Protein AF-A0AAW1HRL9-F1 (afdb_monomer)

Structure (mmCIF, N/CA/C/O backbone):
data_AF-A0AAW1HRL9-F1
#
_entry.id   AF-A0AAW1HRL9-F1
#
loop_
_atom_site.group_PDB
_atom_site.id
_atom_site.type_symbol
_atom_site.label_atom_id
_atom_site.label_alt_id
_atom_site.label_comp_id
_atom_site.label_asym_id
_atom_site.label_entity_id
_atom_site.label_seq_id
_atom_site.pdbx_PDB_ins_code
_atom_site.Cartn_x
_atom_site.Cartn_y
_atom_site.Cartn_z
_atom_site.occupancy
_atom_site.B_iso_or_equiv
_atom_site.auth_seq_id
_atom_site.auth_comp_id
_atom_site.auth_asym_id
_atom_site.auth_atom_id
_atom_site.pdbx_PDB_model_num
ATOM 1 N N . MET A 1 1 ? -11.658 -56.918 50.548 1.00 48.06 1 MET A N 1
ATOM 2 C CA . MET A 1 1 ? -10.353 -56.281 50.842 1.00 48.06 1 MET A CA 1
ATOM 3 C C . MET A 1 1 ? -10.083 -55.219 49.785 1.00 48.06 1 MET A C 1
ATOM 5 O O . MET A 1 1 ? -10.514 -55.426 48.662 1.00 48.06 1 MET A O 1
ATOM 9 N N . ALA A 1 2 ? -9.364 -54.157 50.168 1.00 50.66 2 ALA A N 1
ATOM 10 C CA . ALA A 1 2 ? -8.891 -53.009 49.372 1.00 50.66 2 ALA A CA 1
ATOM 11 C C . ALA A 1 2 ? -9.871 -51.820 49.235 1.00 50.66 2 ALA A C 1
ATOM 13 O O . ALA A 1 2 ? -10.808 -51.866 48.452 1.00 50.66 2 ALA A O 1
ATOM 14 N N . VAL A 1 3 ? -9.907 -50.938 50.244 1.00 52.97 3 VAL A N 1
ATOM 15 C CA . VAL A 1 3 ? -9.230 -49.620 50.426 1.00 52.97 3 VAL A CA 1
ATOM 16 C C . VAL A 1 3 ? -9.884 -48.479 49.627 1.00 52.97 3 VAL A C 1
ATOM 18 O O . VAL A 1 3 ? -9.836 -48.436 48.404 1.00 52.97 3 VAL A O 1
ATOM 21 N N . LYS A 1 4 ? -10.489 -47.560 50.391 1.00 54.50 4 LYS A N 1
ATOM 22 C CA . LYS A 1 4 ? -11.048 -46.262 49.999 1.00 54.50 4 LYS A CA 1
ATOM 23 C C . LYS A 1 4 ? -9.959 -45.327 49.462 1.00 54.50 4 LYS A C 1
ATOM 25 O O . LYS A 1 4 ? -8.865 -45.298 50.017 1.00 54.50 4 LYS A O 1
ATOM 30 N N . ALA A 1 5 ? -10.303 -44.508 48.475 1.00 63.78 5 ALA A N 1
ATOM 31 C CA . ALA A 1 5 ? -9.564 -43.297 48.140 1.00 63.78 5 ALA A CA 1
ATOM 32 C C . ALA A 1 5 ? -10.495 -42.099 48.368 1.00 63.78 5 ALA A C 1
ATOM 34 O O . ALA A 1 5 ? -11.304 -41.759 47.508 1.00 63.78 5 ALA A O 1
ATOM 35 N N . ASP A 1 6 ? -10.401 -41.524 49.563 1.00 65.25 6 ASP A N 1
ATOM 36 C CA . ASP A 1 6 ? -10.816 -40.152 49.842 1.00 65.25 6 ASP A CA 1
ATOM 37 C C . ASP A 1 6 ? -9.623 -39.209 49.546 1.00 65.25 6 ASP A C 1
ATOM 39 O O . ASP A 1 6 ? -8.479 -39.660 49.478 1.00 65.25 6 ASP A O 1
ATOM 43 N N . ASP A 1 7 ? -9.916 -37.908 49.423 1.00 54.00 7 ASP A N 1
ATOM 44 C CA . ASP A 1 7 ? -9.005 -36.754 49.586 1.00 54.00 7 ASP A CA 1
ATOM 45 C C . ASP A 1 7 ? -8.353 -36.104 48.341 1.00 54.00 7 ASP A C 1
ATOM 47 O O . ASP A 1 7 ? -7.191 -36.342 48.016 1.00 54.00 7 ASP A O 1
ATOM 51 N N . ARG A 1 8 ? -9.046 -35.107 47.754 1.00 61.75 8 ARG A N 1
ATOM 52 C CA . ARG A 1 8 ? -8.762 -33.648 47.926 1.00 61.75 8 ARG A CA 1
ATOM 53 C C . ARG A 1 8 ? -9.345 -32.798 46.781 1.00 61.75 8 ARG A C 1
ATOM 55 O O . ARG A 1 8 ? -8.868 -32.895 45.652 1.00 61.75 8 ARG A O 1
ATOM 62 N N . PRO A 1 9 ? -10.281 -31.870 47.046 1.00 61.81 9 PRO A N 1
ATOM 63 C CA . PRO A 1 9 ? -10.510 -30.751 46.141 1.00 61.81 9 PRO A CA 1
ATOM 64 C C . PRO A 1 9 ? -9.377 -29.724 46.297 1.00 61.81 9 PRO A C 1
ATOM 66 O O . PRO A 1 9 ? -9.110 -29.236 47.396 1.00 61.81 9 PRO A O 1
ATOM 69 N N . CYS A 1 10 ? -8.715 -29.377 45.192 1.00 55.53 10 CYS A N 1
ATOM 70 C CA . CYS A 1 10 ? -7.813 -28.230 45.112 1.00 55.53 10 CYS A CA 1
ATOM 71 C C . CYS A 1 10 ? -8.613 -26.938 45.336 1.00 55.53 10 CYS A C 1
ATOM 73 O O . CYS A 1 10 ? -9.125 -26.334 44.395 1.00 55.53 10 CYS A O 1
ATOM 75 N N . ALA A 1 11 ? -8.741 -26.526 46.595 1.00 53.50 11 ALA A N 1
ATOM 76 C CA . ALA A 1 11 ? -9.229 -25.208 46.958 1.00 53.50 11 ALA A CA 1
ATOM 77 C C . ALA A 1 11 ? -8.178 -24.165 46.547 1.00 53.50 11 ALA A C 1
ATOM 79 O O . ALA A 1 11 ? -7.191 -23.941 47.245 1.00 53.50 11 ALA A O 1
ATOM 80 N N . LEU A 1 12 ? -8.381 -23.538 45.388 1.00 59.59 12 LEU A N 1
ATOM 81 C CA . LEU A 1 12 ? -7.708 -22.291 45.044 1.00 59.59 12 LEU A CA 1
ATOM 82 C C . LEU A 1 12 ? -8.307 -21.191 45.923 1.00 59.59 12 LEU A C 1
ATOM 84 O O . LEU A 1 12 ? -9.432 -20.743 45.710 1.00 59.59 12 LEU A O 1
ATOM 88 N N . LEU A 1 13 ? -7.559 -20.811 46.956 1.00 61.84 13 LEU A N 1
ATOM 89 C CA . LEU A 1 13 ? -7.887 -19.686 47.822 1.00 61.84 13 LEU A CA 1
ATOM 90 C C . LEU A 1 13 ? -7.896 -18.373 47.016 1.00 61.84 13 LEU A C 1
ATOM 92 O O . LEU A 1 13 ? -7.068 -18.200 46.117 1.00 61.84 13 LEU A O 1
ATOM 96 N N . PRO A 1 14 ? -8.785 -17.418 47.346 1.00 56.41 14 PRO A N 1
ATOM 97 C CA . PRO A 1 14 ? -8.740 -16.085 46.767 1.00 56.41 14 PRO A CA 1
ATOM 98 C C . PRO A 1 14 ? -7.493 -15.344 47.262 1.00 56.41 14 PRO A C 1
ATOM 100 O O . PRO A 1 14 ? -7.270 -15.206 48.465 1.00 56.41 14 PRO A O 1
ATOM 103 N N . ILE A 1 15 ? -6.688 -14.834 46.327 1.00 55.38 15 ILE A N 1
ATOM 104 C CA . ILE A 1 15 ? -5.628 -13.868 46.622 1.00 55.38 15 ILE A CA 1
ATOM 105 C C . ILE A 1 15 ? -6.319 -12.560 47.010 1.00 55.38 15 ILE A C 1
ATOM 107 O O . ILE A 1 15 ? -6.741 -11.777 46.162 1.00 55.38 15 ILE A O 1
ATOM 111 N N . ILE A 1 16 ? -6.467 -12.343 48.313 1.00 52.94 16 ILE A N 1
ATOM 112 C CA . ILE A 1 16 ? -6.836 -11.050 48.878 1.00 52.94 16 ILE A CA 1
ATOM 113 C C . ILE A 1 16 ? -5.552 -10.213 48.871 1.00 52.94 16 ILE A C 1
ATOM 115 O O . ILE A 1 16 ? -4.742 -10.306 49.792 1.00 52.94 16 ILE A O 1
ATOM 119 N N . SER A 1 17 ? -5.317 -9.423 47.818 1.00 51.41 17 SER A N 1
ATOM 120 C CA . SER A 1 17 ? -4.247 -8.418 47.841 1.00 51.41 17 SER A CA 1
ATOM 121 C C . SER A 1 17 ? -4.701 -7.229 48.689 1.00 51.41 17 SER A C 1
ATOM 123 O O . SER A 1 17 ? -5.369 -6.304 48.226 1.00 51.41 17 SER A O 1
ATOM 125 N N . SER A 1 18 ? -4.363 -7.339 49.966 1.00 51.75 18 SER A N 1
ATOM 126 C CA . SER A 1 18 ? -4.345 -6.306 50.993 1.00 51.75 18 SER A CA 1
ATOM 127 C C . SER A 1 18 ? -3.581 -5.045 50.551 1.00 51.75 18 SER A C 1
ATOM 129 O O . SER A 1 18 ? -2.503 -5.156 49.977 1.00 51.75 18 SER A O 1
ATOM 131 N N . LEU A 1 19 ? -4.134 -3.886 50.928 1.00 54.50 19 LEU A N 1
ATOM 132 C CA . LEU A 1 19 ? -3.487 -2.607 51.254 1.00 54.50 19 LEU A CA 1
ATOM 133 C C . LEU A 1 19 ? -2.352 -2.097 50.343 1.00 54.5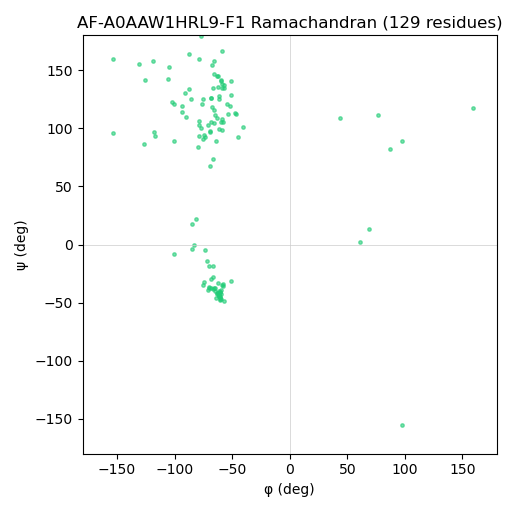0 19 LEU A C 1
ATOM 135 O O . LEU A 1 19 ? -1.195 -2.474 50.489 1.00 54.50 19 LEU A O 1
ATOM 139 N N . ALA A 1 20 ? -2.667 -1.048 49.586 1.00 50.22 20 ALA A N 1
ATOM 140 C CA . ALA A 1 20 ? -1.760 0.084 49.415 1.00 50.22 20 ALA A CA 1
ATOM 141 C C . ALA A 1 20 ? -2.541 1.359 49.761 1.00 50.22 20 ALA A C 1
ATOM 143 O O . ALA A 1 20 ? -3.197 1.969 48.919 1.00 50.22 20 ALA A O 1
ATOM 144 N N . SER A 1 21 ? -2.542 1.693 51.052 1.00 52.03 21 SER A N 1
ATOM 145 C CA . SER A 1 21 ? -2.874 3.032 51.527 1.00 52.03 21 SER A CA 1
ATOM 146 C C . SER A 1 21 ? -1.633 3.895 51.334 1.00 52.03 21 SER A C 1
ATOM 148 O O . SER A 1 21 ? -0.847 4.054 52.265 1.00 52.03 21 SER A O 1
ATOM 150 N N . ASP A 1 22 ? -1.443 4.425 50.130 1.00 48.88 22 ASP A N 1
ATOM 151 C CA . ASP A 1 22 ? -0.453 5.476 49.926 1.00 48.88 22 ASP A CA 1
ATOM 152 C C . ASP A 1 22 ? -1.031 6.791 50.446 1.00 48.88 22 ASP A C 1
ATOM 154 O O . ASP A 1 22 ? -1.867 7.456 49.831 1.00 48.88 22 ASP A O 1
ATOM 158 N N . VAL A 1 23 ? -0.576 7.120 51.652 1.00 57.19 23 VAL A N 1
ATOM 159 C CA . VAL A 1 23 ? -0.592 8.455 52.235 1.00 57.19 23 VAL A CA 1
ATOM 160 C C . VAL A 1 23 ? 0.185 9.374 51.294 1.00 57.19 23 VAL A C 1
ATOM 162 O O . VAL A 1 23 ? 1.411 9.341 51.258 1.00 57.19 23 VAL A O 1
ATOM 165 N N . ILE A 1 24 ? -0.520 10.214 50.540 1.00 55.09 24 ILE A N 1
ATOM 166 C CA . ILE A 1 24 ? 0.083 11.382 49.897 1.00 55.09 24 ILE A CA 1
ATOM 167 C C . ILE A 1 24 ? -0.279 12.585 50.763 1.00 55.09 24 ILE A C 1
ATOM 169 O O . ILE A 1 24 ? -1.314 13.219 50.575 1.00 55.09 24 ILE A O 1
ATOM 173 N N . SER A 1 25 ? 0.584 12.857 51.741 1.00 54.41 25 SER A N 1
ATOM 174 C CA . SER A 1 25 ? 0.695 14.169 52.371 1.00 54.41 25 SER A CA 1
ATOM 175 C C . SER A 1 25 ? 1.792 14.922 51.630 1.00 54.41 25 SER A C 1
ATOM 177 O O . SER A 1 25 ? 2.952 14.525 51.678 1.00 54.41 25 SER A O 1
ATOM 179 N N . SER A 1 26 ? 1.428 15.997 50.941 1.00 57.28 26 SER A N 1
ATOM 180 C CA . SER A 1 26 ? 2.362 17.067 50.601 1.00 57.28 26 SER A CA 1
ATOM 181 C C . SER A 1 26 ? 1.557 18.347 50.449 1.00 57.28 26 SER A C 1
ATOM 183 O O . SER A 1 26 ? 0.976 18.616 49.397 1.00 57.28 26 SER A O 1
ATOM 185 N N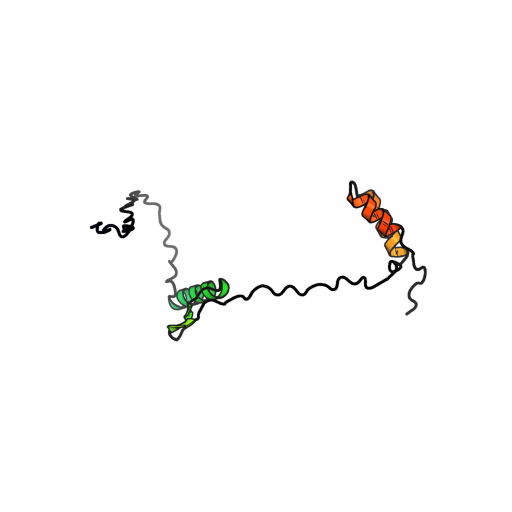 . ASP A 1 27 ? 1.523 19.105 51.539 1.00 57.00 27 ASP A N 1
ATOM 186 C CA . ASP A 1 27 ? 1.074 20.486 51.578 1.00 57.00 27 ASP A CA 1
ATOM 187 C C . ASP A 1 27 ? 1.995 21.312 50.673 1.00 57.00 27 ASP A C 1
ATOM 189 O O . ASP A 1 27 ? 3.121 21.653 51.029 1.00 57.00 27 ASP A O 1
ATOM 193 N N . ASN A 1 28 ? 1.531 21.581 49.457 1.00 54.84 28 ASN A N 1
ATOM 194 C CA . ASN A 1 28 ? 2.049 22.653 48.625 1.00 54.84 28 ASN A CA 1
ATOM 195 C C . ASN A 1 28 ? 0.894 23.624 48.403 1.00 54.84 28 ASN A C 1
ATOM 197 O O . ASN A 1 28 ? 0.057 23.422 47.521 1.00 54.84 28 ASN A O 1
ATOM 201 N N . GLU A 1 29 ? 0.856 24.677 49.219 1.00 56.53 29 GLU A N 1
ATOM 202 C CA . GLU A 1 29 ? 0.055 25.881 48.993 1.00 56.53 29 GLU A CA 1
ATOM 203 C C . GLU A 1 29 ? 0.637 26.655 47.799 1.00 56.53 29 GLU A C 1
ATOM 205 O O . GLU A 1 29 ? 1.239 27.718 47.920 1.00 56.53 29 GLU A O 1
ATOM 210 N N . GLY A 1 30 ? 0.516 26.064 46.612 1.00 48.44 30 GLY A N 1
ATOM 211 C CA . GLY A 1 30 ? 0.662 26.771 45.353 1.00 48.44 30 GLY A CA 1
ATOM 212 C C . GLY A 1 30 ? -0.685 27.375 44.995 1.00 48.44 30 GLY A C 1
ATOM 213 O O . GLY A 1 30 ? -1.677 26.657 44.939 1.00 48.44 30 GLY A O 1
ATOM 214 N N . ASP A 1 31 ? -0.703 28.681 44.769 1.00 53.38 31 ASP A N 1
ATOM 215 C CA . ASP A 1 31 ? -1.838 29.499 44.348 1.00 53.38 31 ASP A CA 1
ATOM 216 C C . ASP A 1 31 ? -2.628 28.822 43.201 1.00 53.38 31 ASP A C 1
ATOM 218 O O . ASP A 1 31 ? -2.292 28.926 42.015 1.00 53.38 31 ASP A O 1
ATOM 222 N N . ILE A 1 32 ? -3.666 28.046 43.547 1.00 59.12 32 ILE A N 1
ATOM 223 C CA . ILE A 1 32 ? -4.548 27.407 42.570 1.00 59.12 32 ILE A CA 1
ATOM 224 C C . ILE A 1 32 ? -5.425 28.524 42.028 1.00 59.12 32 ILE A C 1
ATOM 226 O O . ILE A 1 32 ? -6.477 28.841 42.588 1.00 59.12 32 ILE A O 1
ATOM 230 N N . GLN A 1 33 ? -5.010 29.106 40.902 1.00 59.22 33 GLN A N 1
ATOM 231 C CA . GLN A 1 33 ? -5.934 29.830 40.042 1.00 59.22 33 GLN A CA 1
ATOM 232 C C . GLN A 1 33 ? -7.155 28.930 39.871 1.00 59.22 33 GLN A C 1
ATOM 234 O O . GLN A 1 33 ? -7.042 27.831 39.321 1.00 59.22 33 GLN A O 1
ATOM 239 N N . GLN A 1 34 ? -8.300 29.359 40.405 1.00 54.12 34 GLN A N 1
ATOM 240 C CA . GLN A 1 34 ? -9.570 28.651 40.309 1.00 54.12 34 GLN A CA 1
ATOM 241 C C . GLN A 1 34 ? -10.010 28.650 38.842 1.00 54.12 34 GLN A C 1
ATOM 243 O O . GLN A 1 34 ? -10.909 29.378 38.420 1.00 54.12 34 GLN A O 1
ATOM 248 N N . GLY A 1 35 ? -9.341 27.841 38.023 1.00 60.25 35 GLY A N 1
ATOM 249 C CA . GLY A 1 35 ? -9.783 27.499 36.694 1.00 60.25 35 GLY A CA 1
ATOM 250 C C . GLY A 1 35 ? -11.143 26.865 36.884 1.00 60.25 35 GLY A C 1
ATOM 251 O O . GLY A 1 35 ? -11.228 25.773 37.442 1.00 60.25 35 GLY A O 1
ATOM 252 N N . LYS A 1 36 ? -12.199 27.593 36.494 1.00 60.78 36 LYS A N 1
ATOM 253 C CA . LYS A 1 36 ? -13.600 27.166 36.575 1.00 60.78 36 LYS A CA 1
ATOM 254 C C . LYS A 1 36 ? -13.678 25.704 36.166 1.00 60.78 36 LYS A C 1
ATOM 256 O O . LYS A 1 36 ? -13.602 25.381 34.978 1.00 60.78 36 LYS A O 1
ATOM 261 N N . THR A 1 37 ? -13.780 24.817 37.150 1.00 61.00 37 THR A N 1
ATOM 262 C CA . THR A 1 37 ? -13.854 23.387 36.907 1.00 61.00 37 THR A CA 1
ATOM 263 C C . THR A 1 37 ? -15.177 23.206 36.192 1.00 61.00 37 THR A C 1
ATOM 265 O O . THR A 1 37 ? -16.235 23.389 36.791 1.00 61.00 37 THR A O 1
ATOM 268 N N . ARG A 1 38 ? -15.144 22.990 34.870 1.00 63.50 38 ARG A N 1
ATOM 269 C CA . ARG A 1 38 ? -16.368 22.788 34.090 1.00 63.50 38 ARG A CA 1
ATOM 270 C C . ARG A 1 38 ? -17.129 21.660 34.776 1.00 63.50 38 ARG A C 1
ATOM 272 O O . ARG A 1 38 ? -16.645 20.527 34.766 1.00 63.50 38 ARG A O 1
ATOM 279 N N . LEU A 1 39 ? -18.279 21.980 35.377 1.00 65.69 39 LEU A N 1
ATOM 280 C CA . LEU A 1 39 ? -19.222 20.992 35.894 1.00 65.69 39 LEU A CA 1
ATOM 281 C C . LEU A 1 39 ? -19.390 19.947 34.792 1.00 65.69 39 LEU A C 1
ATOM 283 O O . LEU A 1 39 ? -19.834 20.262 33.683 1.00 65.69 39 LEU A O 1
ATOM 287 N N . LYS A 1 40 ? -18.906 18.727 35.045 1.00 68.25 40 LYS A N 1
ATOM 288 C CA . LYS A 1 40 ? -18.976 17.652 34.060 1.00 68.25 40 LYS A CA 1
ATOM 289 C C . LYS A 1 40 ? -20.451 17.382 33.831 1.00 68.25 40 LYS A C 1
ATOM 291 O O . LYS A 1 40 ? -21.119 16.833 34.697 1.00 68.25 40 LYS A O 1
ATOM 296 N N . ASN A 1 41 ? -20.944 17.771 32.661 1.00 86.81 41 ASN A N 1
ATOM 297 C CA . ASN A 1 41 ? -22.275 17.395 32.226 1.00 86.81 41 ASN A CA 1
ATOM 298 C C . ASN A 1 41 ? -22.327 15.859 32.169 1.00 86.81 41 ASN A C 1
ATOM 300 O O . ASN A 1 41 ? -21.729 15.232 31.287 1.00 86.81 41 ASN A O 1
ATOM 304 N N . GLU A 1 42 ? -22.998 15.266 33.153 1.00 88.50 42 GLU A N 1
ATOM 305 C CA . GLU A 1 42 ? -23.045 13.824 33.383 1.00 88.50 42 GLU A CA 1
ATOM 306 C C . GLU A 1 42 ? -23.591 13.080 32.158 1.00 88.50 42 GLU A C 1
ATOM 308 O O . GLU A 1 42 ? -23.086 12.021 31.774 1.00 88.50 42 GLU A O 1
ATOM 313 N N . HIS A 1 43 ? -24.558 13.691 31.469 1.00 90.75 43 HIS A N 1
ATOM 314 C CA . HIS A 1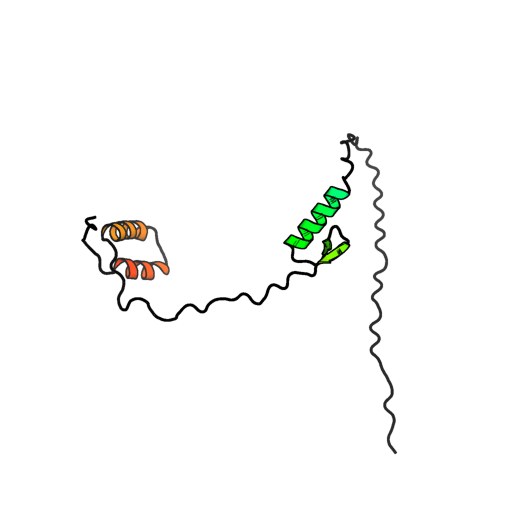 43 ? -25.133 13.167 30.237 1.00 90.75 43 HIS A CA 1
ATOM 315 C C . HIS A 1 43 ? -24.076 13.021 29.131 1.00 90.75 43 HIS A C 1
ATOM 317 O O . HIS A 1 43 ? -23.958 11.967 28.497 1.00 90.75 43 HIS A O 1
ATOM 323 N N . ASN A 1 44 ? -23.248 14.051 28.935 1.00 92.25 44 ASN A N 1
ATOM 324 C CA . ASN A 1 44 ? -22.180 14.027 27.933 1.00 92.25 44 ASN A CA 1
ATOM 325 C C . ASN A 1 44 ? -21.107 12.992 28.272 1.00 92.25 44 ASN A C 1
ATOM 327 O O . ASN A 1 44 ? -20.606 12.304 27.380 1.00 92.25 44 ASN A O 1
ATOM 331 N N . TRP A 1 45 ? -20.782 12.839 29.556 1.00 90.06 45 TRP A N 1
ATOM 332 C CA . TRP A 1 45 ? -19.825 11.834 30.005 1.00 90.06 45 TRP A CA 1
ATOM 333 C C . TRP A 1 45 ? -20.328 10.406 29.739 1.00 90.06 45 TRP A C 1
ATOM 335 O O . TRP A 1 45 ? -19.606 9.606 29.137 1.00 90.06 45 TRP A O 1
ATOM 345 N N . LYS A 1 46 ? -21.594 10.112 30.068 1.00 93.00 46 LYS A N 1
ATOM 346 C CA . LYS A 1 46 ? -22.244 8.822 29.770 1.00 93.00 46 LYS A CA 1
ATOM 347 C C . LYS A 1 46 ? -22.276 8.538 28.260 1.00 93.00 46 LYS A C 1
ATOM 349 O O . LYS A 1 46 ? -21.940 7.437 27.820 1.00 93.00 46 LYS A O 1
ATOM 354 N N . ASN A 1 47 ? -22.593 9.538 27.433 1.00 94.50 47 ASN A N 1
ATOM 355 C CA . ASN A 1 47 ? -22.548 9.422 25.968 1.00 94.50 47 ASN A CA 1
ATOM 356 C C . ASN A 1 47 ? -21.143 9.096 25.445 1.00 94.50 47 ASN A C 1
ATOM 358 O O . ASN A 1 47 ? -20.984 8.212 24.596 1.00 94.50 47 ASN A O 1
ATOM 362 N N . ALA A 1 48 ? -20.124 9.781 25.966 1.00 95.38 48 ALA A N 1
ATOM 363 C CA . ALA A 1 48 ? -18.738 9.552 25.588 1.00 95.38 48 ALA A CA 1
ATOM 364 C C . ALA A 1 48 ? -18.276 8.136 25.961 1.00 95.38 48 ALA A C 1
ATOM 366 O O . ALA A 1 48 ? -17.654 7.468 25.134 1.00 95.38 48 ALA A O 1
ATOM 367 N N . GLN A 1 49 ? -18.627 7.641 27.154 1.00 94.56 49 GLN A N 1
ATOM 368 C CA . GLN A 1 49 ? -18.329 6.263 27.553 1.00 94.56 49 GLN A CA 1
ATOM 369 C C . GLN A 1 49 ? -18.974 5.234 26.615 1.00 94.56 49 GLN A C 1
ATOM 371 O O . GLN A 1 49 ? -18.280 4.342 26.124 1.00 94.56 49 GLN A O 1
ATOM 376 N N . ARG A 1 50 ? -20.260 5.394 26.272 1.00 95.69 50 ARG A N 1
ATOM 377 C CA . ARG A 1 50 ? -20.942 4.501 25.316 1.00 95.69 50 ARG A CA 1
ATOM 378 C C . ARG A 1 50 ? -20.297 4.520 23.936 1.00 95.69 50 ARG A C 1
ATOM 380 O O . ARG A 1 50 ? -20.147 3.477 23.304 1.00 95.69 50 ARG A O 1
ATOM 387 N N . LYS A 1 51 ? -19.898 5.700 23.450 1.00 96.62 51 LYS A N 1
ATOM 388 C CA . LYS A 1 51 ? -19.183 5.830 22.172 1.00 96.62 51 LYS A CA 1
ATOM 389 C C . LYS A 1 51 ? -17.845 5.088 22.210 1.00 96.62 51 LYS A C 1
ATOM 391 O O . LYS A 1 51 ? -17.554 4.350 21.275 1.00 96.62 51 LYS A O 1
ATOM 396 N N . ARG A 1 52 ? -17.074 5.228 23.295 1.00 96.50 52 ARG A N 1
ATOM 397 C CA . ARG A 1 52 ? -15.805 4.504 23.484 1.00 96.50 52 ARG A CA 1
ATOM 398 C C . ARG A 1 52 ? -16.011 2.990 23.487 1.00 96.50 52 ARG A C 1
ATOM 400 O O . ARG A 1 52 ? -15.308 2.299 22.760 1.00 96.50 52 ARG A O 1
ATOM 407 N N . ALA A 1 53 ? -16.993 2.486 24.234 1.00 94.50 53 ALA A N 1
ATOM 408 C CA . ALA A 1 53 ? -17.287 1.053 24.285 1.00 94.50 53 ALA A CA 1
ATOM 409 C C . ALA A 1 53 ? -17.686 0.494 22.908 1.00 94.50 53 ALA A C 1
ATOM 411 O O . ALA A 1 53 ? -17.150 -0.525 22.482 1.00 94.50 53 ALA A O 1
ATOM 412 N N . ARG A 1 54 ? -18.539 1.217 22.170 1.00 93.81 54 ARG A N 1
ATOM 413 C CA . ARG A 1 54 ? -18.975 0.846 20.816 1.00 93.81 54 ARG A CA 1
ATOM 414 C C . ARG A 1 54 ? -17.826 0.782 19.812 1.00 93.81 54 ARG A C 1
ATOM 416 O O . ARG A 1 54 ? -17.772 -0.150 19.017 1.00 93.81 54 ARG A O 1
ATOM 423 N N . LEU A 1 55 ? -16.930 1.771 19.833 1.00 94.19 55 LEU A N 1
ATOM 424 C CA . LEU A 1 55 ? -15.758 1.806 18.950 1.00 94.19 55 LEU A CA 1
ATOM 425 C C . LEU A 1 55 ? -14.755 0.704 19.300 1.00 94.19 55 LEU A C 1
ATOM 427 O O . LEU A 1 55 ? -14.202 0.084 18.403 1.00 94.19 55 LEU A O 1
ATOM 431 N N . ALA A 1 56 ? -14.583 0.416 20.592 1.00 93.00 56 ALA A N 1
ATOM 432 C CA . ALA A 1 56 ? -13.765 -0.696 21.065 1.00 93.00 56 ALA A CA 1
ATOM 433 C C . ALA A 1 56 ? -14.416 -2.077 20.841 1.00 93.00 56 ALA A C 1
ATOM 435 O O . ALA A 1 56 ? -13.813 -3.089 21.182 1.00 93.00 56 ALA A O 1
ATOM 436 N N . GLY A 1 57 ? -15.656 -2.130 20.339 1.00 92.62 57 GLY A N 1
ATOM 437 C CA . GLY A 1 57 ? -16.405 -3.373 20.144 1.00 92.62 57 GLY A CA 1
ATOM 438 C C . GLY A 1 57 ? -16.836 -4.074 21.437 1.00 92.62 57 GLY A C 1
ATOM 439 O O . GLY A 1 57 ? -17.258 -5.224 21.369 1.00 92.62 57 GLY A O 1
ATOM 440 N N . LYS A 1 58 ? -16.750 -3.411 22.599 1.00 93.81 58 LYS A N 1
ATOM 441 C CA . LYS A 1 58 ? -17.140 -3.955 23.911 1.00 93.81 58 LYS A CA 1
ATOM 442 C C . LYS A 1 58 ? -18.655 -3.898 24.104 1.00 93.81 58 LYS A C 1
ATOM 444 O O . LYS A 1 58 ? -19.332 -3.085 23.474 1.00 93.81 58 LYS A O 1
ATOM 449 N N . SER A 1 59 ? -19.178 -4.713 25.017 1.00 95.62 59 SER A N 1
ATOM 450 C CA . SER A 1 59 ? -20.573 -4.608 25.447 1.00 95.62 59 SER A CA 1
ATOM 451 C C . SER A 1 59 ? -20.829 -3.292 26.188 1.00 95.62 59 SER A C 1
ATOM 453 O O . SER A 1 59 ? -19.951 -2.785 26.891 1.00 95.62 59 SER A O 1
ATOM 4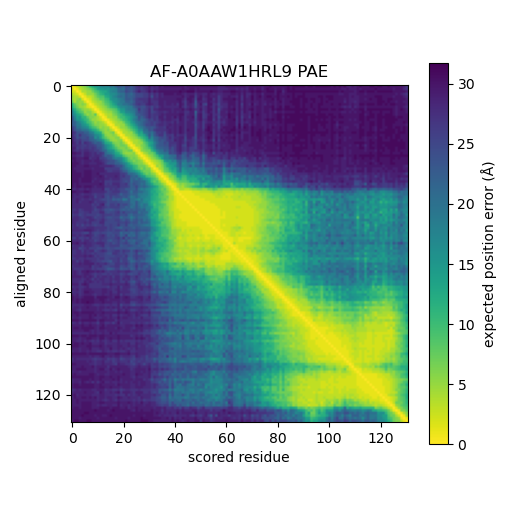55 N N . TYR A 1 60 ? -22.027 -2.726 26.044 1.00 96.19 60 TYR A N 1
ATOM 456 C CA . TYR A 1 60 ? -22.415 -1.483 26.720 1.00 96.19 60 TYR A CA 1
ATOM 457 C C . TYR A 1 60 ? -23.926 -1.392 26.938 1.00 96.19 60 TYR A C 1
ATOM 459 O O . TYR A 1 60 ? -24.697 -2.038 26.239 1.00 96.19 60 TYR A O 1
ATOM 467 N N . THR A 1 61 ? -24.367 -0.552 27.875 1.00 95.88 61 THR A N 1
ATOM 468 C CA . THR A 1 61 ? -25.791 -0.254 28.084 1.00 95.88 61 THR A CA 1
ATOM 469 C C . THR A 1 61 ? -26.244 0.898 27.187 1.00 95.88 61 THR A C 1
ATOM 471 O O . THR A 1 61 ? -25.564 1.919 27.055 1.00 95.88 61 THR A O 1
ATOM 474 N N 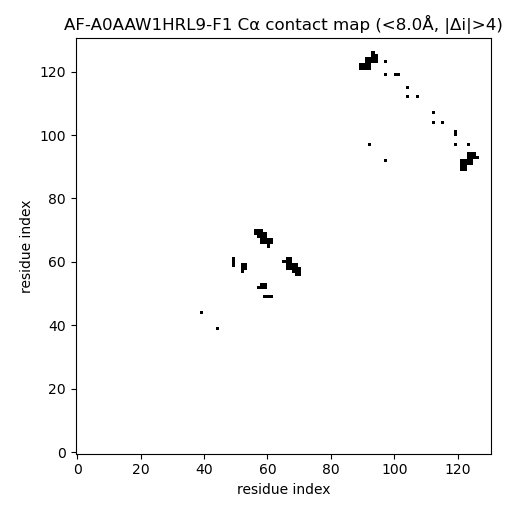. ASN A 1 62 ? -27.387 0.747 26.521 1.00 93.81 62 ASN A N 1
ATOM 475 C CA . ASN A 1 62 ? -27.971 1.807 25.699 1.00 93.81 62 ASN A CA 1
ATOM 476 C C . ASN A 1 62 ? -28.668 2.878 26.569 1.00 93.81 62 ASN A C 1
ATOM 478 O O . ASN A 1 62 ? -28.675 2.798 27.793 1.00 93.81 62 ASN A O 1
ATOM 482 N N . THR A 1 63 ? -29.244 3.916 25.958 1.00 92.44 63 THR A N 1
ATOM 483 C CA . THR A 1 63 ? -30.095 4.915 26.639 1.00 92.44 63 THR A CA 1
ATOM 484 C C . THR A 1 63 ? -31.298 4.294 27.323 1.00 92.44 63 THR A C 1
ATOM 486 O O . THR A 1 63 ? -31.672 4.755 28.388 1.00 92.44 63 THR A O 1
ATOM 489 N N . SER A 1 64 ? -31.848 3.228 26.750 1.00 92.75 64 SER A N 1
ATOM 490 C CA . SER A 1 64 ? -32.938 2.439 27.331 1.00 92.75 64 SER A CA 1
ATOM 491 C C . SER A 1 64 ? -32.454 1.355 28.305 1.00 92.75 64 SER A C 1
ATOM 493 O O . SER A 1 64 ? -33.157 0.369 28.485 1.00 92.75 64 SER A O 1
ATOM 495 N N . GLU A 1 65 ? -31.219 1.454 28.810 1.00 91.88 65 GLU A N 1
ATOM 496 C CA . GLU A 1 65 ? -30.583 0.515 29.759 1.00 91.88 65 GLU A CA 1
ATOM 497 C C . GLU A 1 65 ? -30.423 -0.939 29.275 1.00 91.88 65 GLU A C 1
ATOM 499 O O . GLU A 1 65 ? -29.844 -1.775 29.961 1.00 91.88 65 GLU A O 1
ATOM 504 N N . LYS A 1 66 ? -30.828 -1.242 28.040 1.00 96.44 66 LYS A N 1
ATOM 505 C CA . LYS A 1 66 ? -30.600 -2.544 27.404 1.00 96.44 66 LYS A CA 1
ATOM 506 C C . LYS A 1 66 ? -29.110 -2.770 27.154 1.00 96.44 66 LYS A C 1
ATOM 508 O O . LYS A 1 66 ? -28.431 -1.886 26.623 1.00 96.44 66 LYS A O 1
ATOM 513 N N . ILE A 1 67 ? -28.621 -3.962 27.482 1.00 96.12 67 ILE A N 1
ATOM 514 C CA . ILE A 1 67 ? -27.243 -4.376 27.210 1.00 96.12 67 ILE A CA 1
ATOM 515 C C . ILE A 1 67 ? -27.118 -4.708 25.721 1.00 96.12 67 ILE A C 1
ATOM 517 O O . ILE A 1 67 ? -27.821 -5.567 25.198 1.00 96.12 67 ILE A O 1
ATOM 521 N N . VAL A 1 68 ? -26.221 -4.010 25.034 1.00 95.50 68 VAL A N 1
ATOM 522 C CA . VAL A 1 68 ? -25.773 -4.329 23.681 1.00 95.50 68 VAL A CA 1
ATOM 523 C C . VAL A 1 68 ? -24.522 -5.183 23.819 1.00 95.50 68 VAL A C 1
ATOM 525 O O . VAL A 1 68 ? -23.535 -4.744 24.413 1.00 95.50 68 VAL A O 1
ATOM 528 N N . GLU A 1 69 ? -24.567 -6.408 23.306 1.00 95.81 69 GLU A N 1
ATOM 529 C CA . GLU A 1 69 ? -23.428 -7.325 23.333 1.00 95.81 69 GLU A CA 1
ATOM 530 C C . GLU A 1 69 ? -22.259 -6.822 22.472 1.00 95.81 69 GLU A C 1
ATOM 532 O O . GLU A 1 69 ? -22.418 -6.012 21.554 1.00 95.81 69 GLU A O 1
ATOM 537 N N . ALA A 1 70 ? -21.060 -7.320 22.776 1.00 92.75 70 ALA A N 1
ATOM 538 C CA . ALA A 1 70 ? -19.866 -7.053 21.986 1.00 92.75 70 ALA A CA 1
ATOM 539 C C . ALA A 1 70 ? -20.047 -7.532 20.535 1.00 92.75 70 ALA A C 1
ATOM 541 O O . ALA A 1 70 ? -20.617 -8.597 20.280 1.00 92.75 70 ALA A O 1
ATOM 542 N N . LYS A 1 71 ? -19.528 -6.766 19.567 1.00 87.19 71 LYS A N 1
ATOM 543 C CA . LYS A 1 71 ? -19.570 -7.180 18.159 1.00 87.19 71 LYS A CA 1
ATOM 544 C C . LYS A 1 71 ? -18.700 -8.421 17.980 1.00 87.19 71 LYS A C 1
ATOM 546 O O . LYS A 1 71 ? -17.483 -8.346 18.115 1.00 87.19 71 LYS A O 1
ATOM 551 N N . LYS A 1 72 ? -19.313 -9.544 17.609 1.00 84.50 72 LYS A N 1
ATOM 552 C CA . LYS A 1 72 ? -18.585 -10.734 17.164 1.00 84.50 72 LYS A CA 1
ATOM 553 C C . LYS A 1 72 ? -18.049 -10.455 15.760 1.00 84.50 72 LYS A C 1
ATOM 555 O O . LYS A 1 72 ? -18.759 -10.629 14.774 1.00 84.50 72 LYS A O 1
ATOM 560 N N . THR A 1 73 ? -16.819 -9.955 15.660 1.00 80.06 73 THR A N 1
ATOM 561 C CA . THR A 1 73 ? -16.105 -9.937 14.381 1.00 80.06 73 THR A CA 1
ATOM 562 C C . THR A 1 73 ? -15.869 -11.388 13.982 1.00 80.06 73 THR A C 1
ATOM 564 O O . THR A 1 73 ? -15.132 -12.102 14.661 1.00 80.06 73 THR A O 1
ATOM 567 N N . GLY A 1 74 ? -16.543 -11.850 12.928 1.00 81.69 74 GLY A N 1
ATOM 568 C CA . GLY A 1 74 ? -16.271 -13.166 12.358 1.00 81.69 74 GLY A CA 1
ATOM 569 C C . GLY A 1 74 ? -14.815 -13.275 11.900 1.00 81.69 74 GLY A C 1
ATOM 570 O O . GLY A 1 74 ? -14.109 -12.268 11.785 1.00 81.69 74 GLY A O 1
ATOM 571 N N . LYS A 1 75 ? -14.363 -14.503 11.623 1.00 83.75 75 LYS A N 1
ATOM 572 C CA . LYS A 1 75 ? -13.051 -14.729 11.006 1.00 83.75 75 LYS A CA 1
ATOM 573 C C . LYS A 1 75 ? -12.939 -13.833 9.761 1.00 83.75 75 LYS A C 1
ATOM 575 O O . LYS A 1 75 ? -13.862 -13.870 8.944 1.00 83.75 75 LYS A O 1
ATOM 580 N N . PRO A 1 76 ? -11.865 -13.037 9.606 1.00 80.62 76 PRO A N 1
ATOM 581 C CA . PRO A 1 76 ? -11.684 -12.234 8.405 1.00 80.62 76 PRO A CA 1
ATOM 582 C C . PRO A 1 76 ? -11.750 -13.155 7.184 1.00 80.62 76 PRO A C 1
ATOM 584 O O . PRO A 1 76 ? -11.012 -14.139 7.087 1.00 80.62 76 PRO A O 1
ATOM 587 N N . CYS A 1 77 ? -12.697 -12.877 6.291 1.00 83.81 77 CYS A N 1
ATOM 588 C CA . CYS A 1 77 ? -12.802 -13.582 5.026 1.00 83.81 77 CYS A CA 1
ATOM 589 C C . CYS A 1 77 ? -11.750 -12.987 4.093 1.00 83.81 77 CYS A C 1
ATOM 591 O O . CYS A 1 77 ? -11.925 -11.884 3.582 1.00 83.81 77 CYS A O 1
ATOM 593 N N . PHE A 1 78 ? -10.643 -13.700 3.907 1.00 82.50 78 PHE A N 1
ATOM 594 C CA . PHE A 1 78 ? -9.696 -13.392 2.846 1.00 82.50 78 PHE A CA 1
ATOM 595 C C . PHE A 1 78 ? -10.124 -14.186 1.610 1.00 82.50 78 PHE A C 1
ATOM 597 O O . PHE A 1 78 ? -10.033 -15.420 1.638 1.00 82.50 78 PHE A O 1
ATOM 604 N N . PRO A 1 79 ? -10.636 -13.537 0.548 1.00 84.75 79 PRO A N 1
ATOM 605 C CA . PRO A 1 79 ? -10.902 -14.245 -0.692 1.00 84.75 79 PRO A CA 1
ATOM 606 C C . PRO A 1 79 ? -9.590 -14.857 -1.189 1.00 84.75 79 PRO A C 1
ATOM 608 O O . PRO A 1 79 ? -8.539 -14.213 -1.166 1.00 84.75 79 PRO A O 1
ATOM 611 N N . LYS A 1 80 ? -9.636 -16.121 -1.615 1.00 87.88 80 LYS A N 1
ATOM 612 C CA . LYS A 1 80 ? -8.481 -16.747 -2.258 1.00 87.88 80 LYS A CA 1
ATOM 613 C C . LYS A 1 80 ? -8.273 -16.045 -3.596 1.00 87.88 80 LYS A C 1
ATOM 615 O O . LYS A 1 80 ? -9.169 -16.076 -4.438 1.00 87.88 80 LYS A O 1
ATOM 620 N N . LEU A 1 81 ? -7.118 -15.412 -3.779 1.00 85.56 81 LEU A N 1
ATOM 621 C CA . LEU A 1 81 ? -6.740 -14.885 -5.085 1.00 85.56 81 LEU A CA 1
ATOM 622 C C . LEU A 1 81 ? -6.618 -16.065 -6.066 1.00 85.56 81 LEU A C 1
ATOM 624 O O . LEU A 1 81 ? -6.067 -17.106 -5.689 1.00 85.56 81 LEU A O 1
ATOM 628 N N . PRO A 1 82 ? -7.148 -15.951 -7.296 1.00 87.75 82 PRO A N 1
ATOM 629 C CA . PRO A 1 82 ? -6.965 -16.989 -8.298 1.00 87.75 82 PRO A CA 1
ATOM 630 C C . PRO A 1 82 ? -5.469 -17.134 -8.595 1.00 87.75 82 PRO A C 1
ATOM 632 O O . PRO A 1 82 ? -4.796 -16.158 -8.907 1.00 87.75 82 PRO A O 1
ATOM 635 N N . ASN A 1 83 ? -4.946 -18.360 -8.524 1.00 87.69 83 ASN A N 1
ATOM 636 C CA . ASN A 1 83 ? -3.542 -18.656 -8.844 1.00 87.69 83 ASN A CA 1
ATOM 637 C C . ASN A 1 83 ? -3.302 -18.790 -10.363 1.00 87.69 83 ASN A C 1
ATOM 639 O O . ASN A 1 83 ? -2.390 -19.477 -10.814 1.00 87.69 83 ASN A O 1
ATOM 643 N N . VAL A 1 84 ? -4.183 -18.207 -11.172 1.00 91.38 84 VAL A N 1
ATOM 644 C CA . VAL A 1 84 ? -4.116 -18.307 -12.627 1.00 91.38 84 VAL A CA 1
ATOM 645 C C . VAL A 1 84 ? -3.491 -17.020 -13.138 1.00 91.38 84 VAL A C 1
ATOM 647 O O . VAL A 1 84 ? -4.008 -15.932 -12.885 1.00 91.38 84 VAL A O 1
ATOM 650 N N . LYS A 1 85 ? -2.366 -17.143 -13.846 1.00 84.94 85 LYS A N 1
ATOM 651 C CA . LYS A 1 85 ? -1.775 -16.013 -14.565 1.00 84.94 85 LYS A CA 1
ATOM 652 C C . LYS A 1 85 ? -2.781 -15.538 -15.613 1.00 84.94 85 LYS A C 1
ATOM 654 O O . LYS A 1 85 ? -3.234 -16.337 -16.426 1.00 84.94 85 LYS A O 1
ATOM 659 N N . LEU A 1 86 ? -3.127 -14.252 -15.576 1.00 88.56 86 LEU A N 1
ATOM 660 C CA . LEU A 1 86 ? -4.102 -13.666 -16.502 1.00 88.56 86 LEU A CA 1
ATOM 661 C C . LEU A 1 86 ? -3.572 -13.620 -17.945 1.00 88.56 86 LEU A C 1
ATOM 663 O O . LEU A 1 86 ? -4.344 -13.722 -18.891 1.00 88.56 86 LEU A O 1
ATOM 667 N N . TYR A 1 87 ? -2.250 -13.502 -18.095 1.00 86.62 87 TYR A N 1
ATOM 668 C CA . TYR A 1 87 ? -1.555 -13.430 -19.375 1.00 86.62 87 TYR A CA 1
ATOM 669 C C . TYR A 1 87 ? -0.472 -14.509 -19.454 1.00 86.62 87 TYR A C 1
ATOM 671 O O . TYR A 1 87 ? 0.205 -14.799 -18.462 1.00 86.62 87 TYR A O 1
ATOM 679 N N . SER A 1 88 ? -0.317 -15.106 -20.637 1.00 89.12 88 SER A N 1
ATOM 680 C CA . SER A 1 88 ? 0.733 -16.086 -20.937 1.00 89.12 88 SER A CA 1
ATOM 681 C C . SER A 1 88 ? 2.102 -15.430 -21.122 1.00 89.12 88 SER A C 1
ATOM 683 O O . SER A 1 88 ? 3.113 -16.000 -20.720 1.00 89.12 88 SER A O 1
ATOM 685 N N . GLU A 1 89 ? 2.123 -14.226 -21.694 1.00 87.94 89 GLU A N 1
ATOM 686 C CA . GLU A 1 89 ? 3.317 -13.416 -21.933 1.00 87.94 89 GLU A CA 1
ATOM 687 C C . GLU A 1 89 ? 3.237 -12.079 -21.175 1.00 87.94 89 GLU A C 1
ATOM 689 O O . GLU A 1 89 ? 2.136 -11.631 -20.836 1.00 87.94 89 GLU A O 1
ATOM 694 N N . PRO A 1 90 ? 4.383 -11.423 -20.902 1.00 85.62 90 PRO A N 1
ATOM 695 C CA . PRO A 1 90 ? 4.401 -10.077 -20.341 1.00 85.62 90 PRO A CA 1
ATOM 696 C C . PRO A 1 90 ? 3.639 -9.096 -21.233 1.00 85.62 90 PRO A C 1
ATOM 698 O O . PRO A 1 90 ? 3.818 -9.083 -22.453 1.00 85.62 90 PRO A O 1
ATOM 701 N N . VAL A 1 91 ? 2.806 -8.261 -20.614 1.00 87.19 91 VAL A N 1
ATOM 702 C CA . VAL A 1 91 ? 2.056 -7.224 -21.325 1.00 87.19 91 VAL A CA 1
ATOM 703 C C . VAL A 1 91 ? 3.044 -6.166 -21.823 1.00 87.19 91 VAL A C 1
ATOM 705 O O . VAL A 1 91 ? 3.811 -5.644 -21.007 1.00 87.19 91 VAL A O 1
ATOM 708 N N . PRO A 1 92 ? 3.049 -5.842 -23.128 1.00 87.50 92 PRO A N 1
ATOM 709 C CA . PRO A 1 92 ? 3.941 -4.824 -23.655 1.00 87.50 92 PRO A CA 1
ATOM 710 C C . PRO A 1 92 ? 3.734 -3.464 -22.982 1.00 87.50 92 PRO A C 1
ATOM 712 O O . PRO A 1 92 ? 2.600 -3.048 -22.741 1.00 87.50 92 PRO A O 1
ATOM 715 N N . ILE A 1 93 ? 4.833 -2.771 -22.682 1.00 88.25 93 ILE A N 1
ATOM 716 C CA . ILE A 1 93 ? 4.823 -1.453 -22.033 1.00 88.25 93 ILE A CA 1
ATOM 717 C C . ILE A 1 93 ? 5.161 -0.383 -23.074 1.00 88.25 93 ILE A C 1
ATOM 719 O O . ILE A 1 93 ? 6.020 -0.579 -23.931 1.00 88.25 93 ILE A O 1
ATOM 723 N N . ASN A 1 94 ? 4.524 0.782 -22.987 1.00 90.62 94 ASN A N 1
ATOM 724 C CA . ASN A 1 94 ? 4.841 1.898 -23.875 1.00 90.62 94 ASN A CA 1
ATOM 725 C C . ASN A 1 94 ? 6.308 2.343 -23.744 1.00 90.62 94 ASN A C 1
ATOM 727 O O . ASN A 1 94 ? 6.849 2.455 -22.641 1.00 90.62 94 ASN A O 1
ATOM 731 N N . GLU A 1 95 ? 6.939 2.675 -24.872 1.00 90.12 95 GLU A N 1
ATOM 732 C CA . GLU A 1 95 ? 8.362 3.045 -24.916 1.00 90.12 95 GLU A CA 1
ATOM 733 C C . GLU A 1 95 ? 8.719 4.256 -24.044 1.00 90.12 95 GLU A C 1
ATOM 735 O O . GLU A 1 95 ? 9.804 4.294 -23.460 1.00 90.12 95 GLU A O 1
ATOM 740 N N . HIS A 1 96 ? 7.818 5.239 -23.924 1.00 89.62 96 HIS A N 1
ATOM 741 C CA . HIS A 1 96 ? 8.047 6.419 -23.083 1.00 89.62 96 HIS A CA 1
ATOM 742 C C . HIS A 1 96 ? 8.206 6.040 -21.604 1.00 89.62 96 HIS A C 1
ATOM 744 O O . HIS A 1 96 ? 9.143 6.497 -20.952 1.00 89.62 96 HIS A O 1
ATOM 750 N N . ASN A 1 97 ? 7.378 5.115 -21.110 1.00 89.12 97 ASN A N 1
ATOM 751 C CA . ASN A 1 97 ? 7.439 4.644 -19.728 1.00 89.12 97 ASN A CA 1
ATOM 752 C C . ASN A 1 97 ? 8.737 3.876 -19.454 1.00 89.12 97 ASN A C 1
ATOM 754 O O . ASN A 1 97 ? 9.356 4.054 -18.407 1.00 89.12 97 ASN A O 1
ATOM 758 N N . ILE A 1 98 ? 9.207 3.069 -20.413 1.00 91.38 98 ILE A N 1
ATOM 759 C CA . ILE A 1 98 ? 10.489 2.362 -20.273 1.00 91.38 98 ILE A CA 1
ATOM 760 C C . ILE A 1 98 ? 11.666 3.347 -20.225 1.00 91.38 98 ILE A C 1
ATOM 762 O O . ILE A 1 98 ? 12.616 3.133 -19.468 1.00 91.38 98 ILE A O 1
ATOM 766 N N . LYS A 1 99 ? 11.623 4.440 -21.000 1.00 91.06 99 LYS A N 1
ATOM 767 C CA . LYS A 1 99 ? 12.668 5.480 -20.956 1.00 91.06 99 LYS A CA 1
ATOM 768 C C . LYS A 1 99 ? 12.775 6.115 -19.571 1.00 91.06 99 LYS A C 1
ATOM 770 O O . LYS A 1 99 ? 13.891 6.323 -19.100 1.00 91.06 99 LYS A O 1
ATOM 775 N N . ASP A 1 100 ? 11.654 6.387 -18.912 1.00 91.25 100 ASP A N 1
ATOM 776 C CA . ASP A 1 100 ? 11.667 6.969 -17.569 1.00 91.25 100 ASP A CA 1
ATOM 777 C C . ASP A 1 100 ? 12.142 5.970 -16.507 1.00 91.25 100 ASP A C 1
ATOM 779 O O . ASP A 1 100 ? 12.970 6.324 -15.668 1.00 91.25 100 ASP A O 1
ATOM 783 N N . LEU A 1 101 ? 11.752 4.695 -16.609 1.00 91.19 101 LEU A N 1
ATOM 784 C CA . LEU A 1 101 ? 12.277 3.637 -15.736 1.00 91.19 101 LEU A CA 1
ATOM 785 C C . LEU A 1 101 ? 13.802 3.491 -15.849 1.00 91.19 101 LEU A C 1
ATOM 787 O O . LEU A 1 101 ? 14.486 3.345 -14.836 1.00 91.19 101 LEU A O 1
ATOM 791 N N . LYS A 1 102 ? 14.360 3.612 -17.061 1.00 92.62 102 LYS A N 1
ATOM 792 C CA . LYS A 1 102 ? 15.817 3.595 -17.278 1.00 9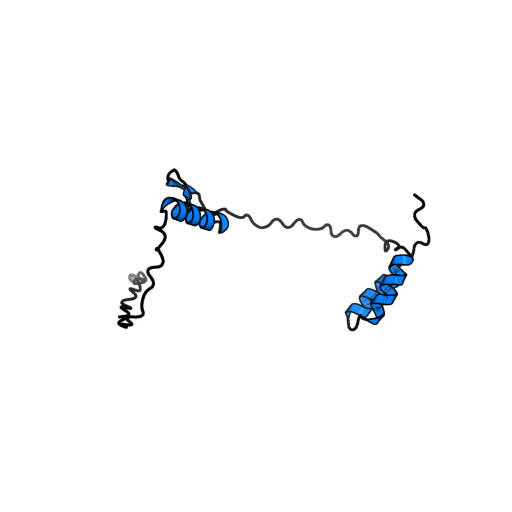2.62 102 LYS A CA 1
ATOM 793 C C . LYS A 1 102 ? 16.543 4.743 -16.578 1.00 92.62 102 LYS A C 1
ATOM 795 O O . LYS A 1 102 ? 17.663 4.545 -16.120 1.00 92.62 102 LYS A O 1
ATOM 800 N N . LYS A 1 103 ? 15.923 5.922 -16.461 1.00 94.56 103 LYS A N 1
ATOM 801 C CA . LYS A 1 103 ? 16.506 7.047 -15.709 1.00 94.56 103 LYS A CA 1
ATOM 802 C C . LYS A 1 103 ? 16.513 6.775 -14.210 1.00 94.56 103 LYS A C 1
ATOM 804 O O . LYS A 1 103 ? 17.443 7.179 -13.530 1.00 94.56 103 LYS A O 1
ATOM 809 N N . ILE A 1 104 ? 15.483 6.106 -13.694 1.00 91.75 104 ILE A N 1
ATOM 810 C CA . ILE A 1 104 ? 15.363 5.805 -12.261 1.00 91.75 104 ILE A CA 1
ATOM 811 C C . ILE A 1 104 ? 16.324 4.680 -11.852 1.00 91.75 104 ILE A C 1
ATOM 813 O O . ILE A 1 104 ? 16.870 4.727 -10.751 1.00 91.75 104 ILE A O 1
ATOM 817 N N . LEU A 1 105 ? 16.600 3.723 -12.751 1.00 92.88 105 LEU A N 1
ATOM 818 C CA . LEU A 1 105 ? 17.518 2.599 -12.517 1.00 92.88 105 LEU A CA 1
ATOM 819 C C . LEU A 1 105 ? 18.895 3.020 -11.981 1.00 92.88 105 LEU A C 1
ATOM 821 O O . LEU A 1 105 ? 19.481 2.282 -11.199 1.00 92.88 105 LEU A O 1
ATOM 825 N N . GLN A 1 106 ? 19.397 4.205 -12.343 1.00 93.38 106 GLN A N 1
ATOM 826 C CA . GLN A 1 106 ? 20.700 4.692 -11.871 1.00 93.38 106 GLN A CA 1
ATOM 827 C C . GLN A 1 106 ? 20.753 4.979 -10.360 1.00 93.38 106 GLN A C 1
ATOM 829 O O . GLN A 1 106 ? 21.839 5.088 -9.798 1.00 93.38 106 GLN A O 1
ATOM 834 N N . TYR A 1 107 ? 19.596 5.128 -9.707 1.00 95.31 107 TYR A N 1
ATOM 835 C CA . TYR A 1 107 ? 19.489 5.402 -8.271 1.00 95.31 107 TYR A CA 1
ATOM 836 C C . TYR A 1 107 ? 19.156 4.159 -7.443 1.00 95.31 107 TYR A C 1
ATOM 838 O O . TYR A 1 107 ? 19.169 4.223 -6.215 1.00 95.31 107 TYR A O 1
ATOM 846 N N . ILE A 1 108 ? 18.835 3.044 -8.099 1.00 92.25 108 ILE A N 1
ATOM 847 C CA . ILE A 1 108 ? 18.497 1.788 -7.438 1.00 92.25 108 ILE A CA 1
ATOM 848 C C . ILE A 1 108 ? 19.790 0.988 -7.282 1.00 92.25 108 ILE A C 1
ATOM 850 O O . ILE A 1 108 ? 20.550 0.826 -8.233 1.00 92.25 108 ILE A O 1
ATOM 854 N N . THR A 1 109 ? 20.055 0.489 -6.080 1.00 92.12 109 THR A N 1
ATOM 855 C CA . THR A 1 109 ? 21.197 -0.384 -5.784 1.00 92.12 109 THR A CA 1
ATOM 856 C C . THR A 1 109 ? 20.722 -1.608 -5.004 1.00 92.12 109 THR A C 1
ATOM 858 O O . THR A 1 109 ? 19.690 -1.560 -4.337 1.00 92.12 109 THR A O 1
ATOM 861 N N . GLY A 1 110 ? 21.467 -2.714 -5.088 1.00 90.31 110 GLY A N 1
ATOM 862 C CA . GLY A 1 110 ? 21.199 -3.929 -4.310 1.00 90.31 110 GLY A CA 1
ATOM 863 C C . GLY A 1 110 ? 20.423 -5.015 -5.059 1.00 90.31 110 GLY A C 1
ATOM 864 O O . GLY A 1 110 ? 20.476 -5.102 -6.283 1.00 90.31 110 GLY A O 1
ATOM 865 N N . GLU A 1 111 ? 19.737 -5.866 -4.294 1.00 89.00 111 GLU A N 1
ATOM 866 C CA . GLU A 1 111 ? 19.078 -7.100 -4.762 1.00 89.00 111 GLU A CA 1
ATOM 867 C C . GLU A 1 111 ? 17.890 -6.830 -5.701 1.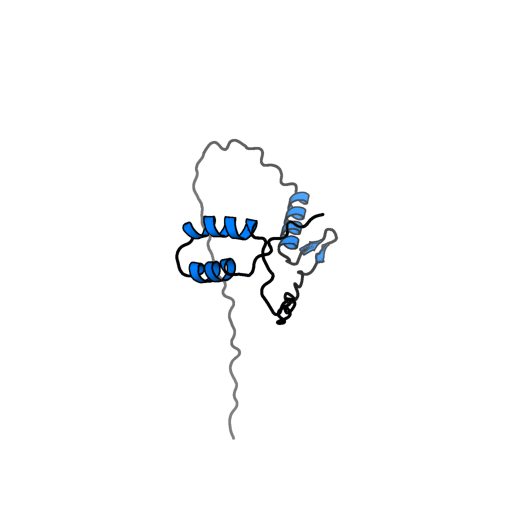00 89.00 111 GLU A C 1
ATOM 869 O O . GLU A 1 111 ? 17.627 -7.600 -6.623 1.00 89.00 111 GLU A O 1
ATOM 874 N N . ASP A 1 112 ? 17.229 -5.681 -5.550 1.00 89.25 112 ASP A N 1
ATOM 875 C CA . ASP A 1 112 ? 16.084 -5.304 -6.386 1.00 89.25 112 ASP A CA 1
ATOM 876 C C . ASP A 1 112 ? 16.488 -4.938 -7.825 1.00 89.25 112 ASP A C 1
ATOM 878 O O . ASP A 1 112 ? 15.640 -4.863 -8.718 1.00 89.25 112 ASP A O 1
ATOM 882 N N . LEU A 1 113 ? 17.780 -4.715 -8.087 1.00 91.00 113 LEU A N 1
ATOM 883 C CA . LEU A 1 113 ? 18.280 -4.302 -9.398 1.00 91.00 113 LEU A CA 1
ATOM 884 C C . LEU A 1 113 ? 17.974 -5.348 -10.483 1.00 91.00 113 LEU A C 1
ATOM 886 O O . LEU A 1 113 ? 17.575 -4.993 -11.593 1.00 91.00 113 LEU A O 1
ATOM 890 N N . GLU A 1 114 ? 18.107 -6.637 -10.155 1.00 90.12 114 GLU A N 1
ATOM 891 C CA . GLU A 1 114 ? 17.810 -7.743 -11.074 1.00 90.12 114 GLU A CA 1
ATOM 892 C C . GLU A 1 114 ? 16.331 -7.764 -11.476 1.00 90.12 114 GLU A C 1
ATOM 894 O O . GLU A 1 114 ? 15.998 -7.919 -12.656 1.00 90.12 114 GLU A O 1
ATOM 899 N N . PHE A 1 115 ? 15.439 -7.525 -10.509 1.00 91.88 115 PHE A N 1
ATOM 900 C CA . PHE A 1 115 ? 14.004 -7.418 -10.754 1.00 91.88 115 PHE A CA 1
ATOM 901 C C . PHE A 1 115 ? 13.689 -6.273 -11.724 1.00 91.88 115 PHE A C 1
ATOM 903 O O . PHE A 1 115 ? 12.922 -6.444 -12.677 1.00 91.88 115 PHE A O 1
ATOM 910 N N . TRP A 1 116 ? 14.308 -5.108 -11.529 1.00 92.12 116 TRP A N 1
ATOM 911 C CA . TRP A 1 116 ? 14.079 -3.961 -12.403 1.00 92.12 116 TRP A CA 1
ATOM 912 C C . TRP A 1 116 ? 14.663 -4.151 -13.803 1.00 92.12 116 TRP A C 1
ATOM 914 O O . TRP A 1 116 ? 14.002 -3.784 -14.778 1.00 92.12 116 TRP A O 1
ATOM 924 N N . TYR A 1 117 ? 15.834 -4.778 -13.938 1.00 92.81 117 TYR A N 1
ATOM 925 C CA . TYR A 1 117 ? 16.380 -5.116 -15.255 1.00 92.81 117 TYR A CA 1
ATOM 926 C C . TYR A 1 117 ? 15.472 -6.066 -16.033 1.00 92.81 117 TYR A C 1
ATOM 928 O O . TYR A 1 117 ? 15.234 -5.840 -17.221 1.00 92.81 117 TYR A O 1
ATOM 936 N N . HIS A 1 118 ? 14.906 -7.074 -15.364 1.00 91.25 118 HIS A N 1
ATOM 937 C CA . HIS A 1 118 ? 13.922 -7.959 -15.978 1.00 91.25 118 HIS A CA 1
ATOM 938 C C . HIS A 1 118 ? 12.724 -7.168 -16.531 1.00 91.25 118 HIS A C 1
ATOM 940 O O . HIS A 1 118 ? 12.379 -7.336 -17.698 1.00 91.25 118 HIS A O 1
ATOM 946 N N . ASN A 1 119 ? 12.135 -6.254 -15.753 1.00 89.62 119 ASN A N 1
ATOM 947 C CA . ASN A 1 119 ? 10.992 -5.449 -16.206 1.00 89.62 119 ASN A CA 1
ATOM 948 C C . ASN A 1 119 ? 11.334 -4.499 -17.367 1.00 89.62 119 ASN A C 1
ATOM 950 O O . ASN A 1 119 ? 10.553 -4.355 -18.304 1.00 89.62 119 ASN A O 1
ATOM 954 N N . VAL A 1 120 ? 12.512 -3.868 -17.345 1.00 91.44 120 VAL A N 1
ATOM 955 C CA . VAL A 1 120 ? 12.950 -2.943 -18.409 1.00 91.44 120 VAL A CA 1
ATOM 956 C C . VAL A 1 120 ? 13.278 -3.673 -19.719 1.00 91.44 120 VAL A C 1
ATOM 958 O O . VAL A 1 120 ? 13.287 -3.050 -20.781 1.00 91.44 120 VAL A O 1
ATOM 961 N N . SER A 1 121 ? 13.506 -4.988 -19.666 1.00 90.06 121 SER A N 1
ATOM 962 C CA . SER A 1 121 ? 13.729 -5.840 -20.842 1.00 90.06 121 SER A CA 1
ATOM 963 C C . SER A 1 121 ? 12.450 -6.323 -21.543 1.00 90.06 121 SER A C 1
ATOM 965 O O . SER A 1 121 ? 12.534 -7.048 -22.535 1.00 90.06 121 SER A O 1
ATOM 967 N N . TRP A 1 122 ? 11.264 -5.951 -21.050 1.00 88.19 122 TRP A N 1
ATOM 968 C CA . TRP A 1 122 ? 10.001 -6.374 -21.657 1.00 88.19 122 TRP A CA 1
ATOM 969 C C . TRP A 1 122 ? 9.790 -5.759 -23.045 1.00 88.19 122 TRP A C 1
ATOM 971 O O . TRP A 1 122 ? 10.306 -4.686 -23.361 1.00 88.19 122 TRP A O 1
ATOM 981 N N . LYS A 1 123 ? 9.003 -6.451 -23.882 1.00 87.62 123 LYS A N 1
ATOM 982 C CA . LYS A 1 123 ? 8.624 -5.966 -25.217 1.00 87.62 123 LYS A CA 1
ATOM 983 C C . LYS A 1 123 ? 7.924 -4.609 -25.089 1.00 87.62 123 LYS A C 1
ATOM 985 O O . LYS A 1 123 ? 7.064 -4.436 -24.225 1.00 87.62 123 LYS A O 1
ATOM 990 N N . THR A 1 124 ? 8.264 -3.669 -25.966 1.00 89.88 124 THR A N 1
ATOM 991 C CA . THR A 1 124 ? 7.633 -2.348 -25.999 1.00 89.88 124 THR A CA 1
ATOM 992 C C . THR A 1 124 ? 6.650 -2.193 -27.143 1.00 89.88 124 THR A C 1
ATOM 994 O O . THR A 1 124 ? 6.791 -2.820 -28.191 1.00 89.88 124 THR A O 1
ATOM 997 N N . THR A 1 125 ? 5.661 -1.327 -26.949 1.00 87.31 125 THR A N 1
ATOM 998 C CA . THR A 1 125 ? 4.764 -0.852 -28.006 1.00 87.31 125 THR A CA 1
ATOM 999 C C . THR A 1 125 ? 5.172 0.552 -28.442 1.00 87.31 125 THR A C 1
ATOM 1001 O O . THR A 1 125 ? 5.219 1.472 -27.624 1.00 87.31 125 THR A O 1
ATOM 1004 N N . SER A 1 126 ? 5.453 0.714 -29.740 1.00 75.69 126 SER A N 1
ATOM 1005 C CA . SER A 1 126 ? 5.766 2.002 -30.382 1.00 75.69 126 SER A CA 1
ATOM 1006 C C . SER A 1 126 ? 4.516 2.785 -30.799 1.00 75.69 126 SER A C 1
ATOM 1008 O O . SER A 1 126 ? 4.618 3.879 -31.347 1.00 75.69 126 SER A O 1
ATOM 1010 N N . CYS A 1 127 ? 3.331 2.202 -30.609 1.00 59.59 127 CYS A N 1
ATOM 1011 C CA . CYS A 1 127 ? 2.074 2.815 -31.003 1.00 59.59 127 CYS A CA 1
ATOM 1012 C C . CYS A 1 127 ? 1.690 3.853 -29.949 1.00 59.59 127 CYS A C 1
ATOM 1014 O O . CYS A 1 127 ? 1.265 3.497 -28.849 1.00 59.59 127 CYS A O 1
ATOM 1016 N N . GLU A 1 128 ? 1.828 5.134 -30.288 1.00 60.50 128 GLU A N 1
ATOM 1017 C CA . GLU A 1 128 ? 0.947 6.144 -29.714 1.00 60.50 128 GLU A CA 1
ATOM 1018 C C . GLU A 1 128 ? -0.479 5.647 -29.955 1.00 60.50 128 GLU A C 1
ATOM 1020 O O . GLU A 1 128 ? -0.855 5.365 -31.097 1.00 60.50 128 GLU A O 1
ATOM 1025 N N . ALA A 1 129 ? -1.227 5.418 -28.875 1.00 59.44 129 ALA A N 1
ATOM 1026 C CA . ALA A 1 129 ? -2.647 5.140 -28.973 1.00 59.44 129 ALA A CA 1
ATOM 1027 C C . ALA A 1 129 ? -3.269 6.355 -29.666 1.00 59.44 129 ALA A C 1
ATOM 1029 O O . ALA A 1 129 ? -3.425 7.409 -29.056 1.00 59.44 129 ALA A O 1
ATOM 1030 N N . SER A 1 130 ? -3.499 6.232 -30.970 1.00 53.34 130 SER A N 1
ATOM 1031 C CA . SER A 1 130 ? -4.285 7.189 -31.729 1.00 53.34 130 SER A CA 1
ATOM 1032 C C . SER A 1 130 ? -5.707 7.019 -31.215 1.00 53.34 130 SER A C 1
ATOM 1034 O O . SER A 1 130 ? -6.318 5.975 -31.446 1.00 53.34 130 SER A O 1
ATOM 1036 N N . GLU A 1 131 ? -6.151 7.987 -30.414 1.00 42.62 131 GLU A N 1
ATOM 1037 C CA . GLU A 1 131 ? -7.559 8.162 -30.041 1.00 42.62 131 GLU A CA 1
ATOM 1038 C C . GLU A 1 131 ? -8.445 8.363 -31.276 1.00 42.62 131 GLU A C 1
ATOM 1040 O O . GLU A 1 131 ? -7.993 9.028 -32.241 1.00 42.62 131 GLU A O 1
#

Sequence (131 aa):
MAVKADDRPCALLPIISSLASDVISSDNEGDIQQGKTRLKNEHNWKNAQRKRARLAGKSYTNTSEKIVEAKKTGKPCFPKLPNVKLYSEPVPINEHNIKDLKKILQYITGEDLEFWYHNVSWKTTSCEASE

Radius of gyration: 35.26 Å; Cα contacts (8 Å, |Δi|>4): 55; chains: 1; bounding box: 54×86×84 Å

Organism: Popillia japonica (NCBI:txid7064)

Foldseek 3Di:
DDDDDDDDDPPPDDPPPDDDPPDDDDDDPDPPPPPPPPPPPVVVVLVVVVVVCVVVQQWDADPVRDIDHGDPPPDPDDPDDPPDDPDPFDDAAAPVVLVVLVVCLVVDDDDCSVVSVVVSPGHHDPDPPPD

Mean predicted aligned error: 18.46 Å

Solvent-accessible surface area (backbone atoms only — not comparable to full-atom values): 9130 Å² total; per-residue (Å²): 135,88,84,86,86,82,90,79,83,86,77,82,74,83,85,77,83,74,82,84,84,78,83,83,83,75,94,68,95,63,89,72,74,80,67,78,73,72,77,74,55,62,69,60,52,55,50,51,52,47,51,51,28,57,75,70,36,41,55,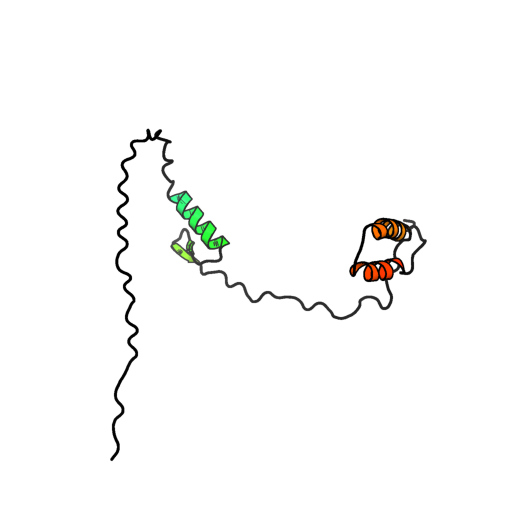41,61,49,97,83,65,48,75,42,73,47,66,81,76,69,83,84,82,72,78,81,75,78,93,64,75,93,57,97,62,85,79,63,43,50,52,69,62,49,55,53,52,59,65,53,51,79,77,57,75,69,84,63,44,62,60,51,52,56,62,67,67,51,60,63,42,88,69,75,83,80,126

pLDDT: mean 78.72, std 16.76, range [42.62, 96.62]

Secondary structure (DSSP, 8-state):
-----------------------------------------HHHHHHHHHHHHHHTT--EE-TTSPEEPPP--PPP--PPPP-S-S-SSPPPEEHHHHHHHHHHGGG--STHHHHHHHHH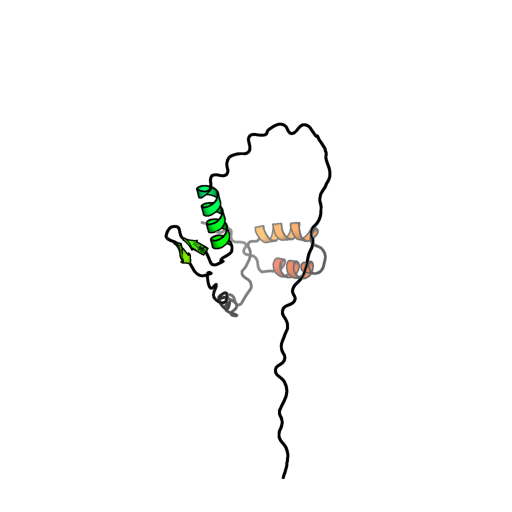TS-EE------

Nearest PDB structures (foldseek):
  7v08-assembly1_m  TM=2.786E-01  e=1.111E+00  Saccharomyces cerevisiae BY4741
  7uui-assembly1_m  TM=2.853E-01  e=3.235E+00  Saccharomyces cerevisiae BY4741